Protein AF-A0AAW7L8V5-F1 (afdb_monomer)

Structure (mmCIF, N/CA/C/O backbone):
data_AF-A0AAW7L8V5-F1
#
_entry.id   AF-A0AAW7L8V5-F1
#
loop_
_atom_site.group_PDB
_atom_site.id
_atom_site.type_symbol
_atom_site.label_atom_id
_atom_site.label_alt_id
_atom_site.label_comp_id
_atom_site.label_asym_id
_atom_site.label_entity_id
_atom_site.label_seq_id
_atom_site.pdbx_PDB_ins_code
_atom_site.Cartn_x
_atom_site.Cartn_y
_atom_site.Cartn_z
_atom_site.occupancy
_atom_site.B_iso_or_equiv
_atom_site.auth_seq_id
_atom_site.auth_comp_id
_atom_site.auth_asym_id
_atom_site.auth_atom_id
_atom_site.pdbx_PDB_model_num
ATOM 1 N N . MET A 1 1 ? -9.481 0.005 16.754 1.00 86.94 1 MET A N 1
ATOM 2 C CA . MET A 1 1 ? -9.430 0.926 15.602 1.00 86.94 1 MET A CA 1
ATOM 3 C C . MET A 1 1 ? -8.328 0.419 14.704 1.00 86.94 1 MET A C 1
ATOM 5 O O . MET A 1 1 ? -7.259 0.147 15.230 1.00 86.94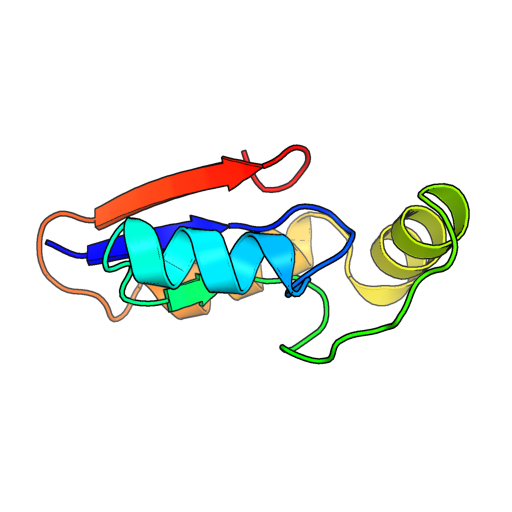 1 MET A O 1
ATOM 9 N N . ASN A 1 2 ? -8.611 0.210 13.422 1.00 95.25 2 ASN A N 1
ATOM 10 C CA . ASN A 1 2 ? -7.639 -0.316 12.465 1.00 95.25 2 ASN A CA 1
ATOM 11 C C . ASN A 1 2 ? -7.297 0.791 11.472 1.00 95.25 2 ASN A C 1
ATOM 13 O O . ASN A 1 2 ? -8.122 1.128 10.633 1.00 95.25 2 ASN A O 1
ATOM 17 N N . LEU A 1 3 ? -6.118 1.378 11.602 1.00 97.81 3 LEU A N 1
ATOM 18 C CA . LEU A 1 3 ? -5.521 2.264 10.622 1.00 97.81 3 LEU A CA 1
ATOM 19 C C . LEU A 1 3 ? -4.763 1.429 9.584 1.00 97.81 3 LEU A C 1
ATOM 21 O O . LEU A 1 3 ? -3.836 0.685 9.911 1.00 97.81 3 LEU A O 1
ATOM 25 N N . VAL A 1 4 ? -5.173 1.559 8.329 1.00 98.00 4 VAL A N 1
ATOM 26 C CA . VAL A 1 4 ? -4.581 0.866 7.187 1.00 98.00 4 VAL A CA 1
ATOM 27 C C . VAL A 1 4 ? -4.126 1.910 6.180 1.00 98.00 4 VAL A C 1
ATOM 29 O O . VAL A 1 4 ? -4.917 2.753 5.754 1.00 98.00 4 VAL A O 1
ATOM 32 N N . LEU A 1 5 ? -2.855 1.853 5.793 1.00 98.12 5 LEU A N 1
ATOM 33 C CA . LEU A 1 5 ? -2.349 2.662 4.688 1.00 98.12 5 LEU A CA 1
ATOM 34 C C . LEU A 1 5 ? -2.524 1.881 3.385 1.00 98.12 5 LEU A C 1
ATOM 36 O O . LEU A 1 5 ? -2.203 0.695 3.332 1.00 98.12 5 LEU A O 1
ATOM 40 N N . VAL A 1 6 ? -3.023 2.532 2.341 1.00 98.12 6 VAL A N 1
ATOM 41 C CA . VAL A 1 6 ? -3.207 1.946 1.009 1.00 98.12 6 VAL A CA 1
ATOM 42 C C . VAL A 1 6 ? -2.261 2.679 0.068 1.00 98.12 6 VAL A C 1
ATOM 44 O O . VAL A 1 6 ? -2.443 3.867 -0.199 1.00 98.12 6 VAL A O 1
ATOM 47 N N . SER A 1 7 ? -1.189 2.003 -0.344 1.00 97.50 7 SER A N 1
ATOM 48 C CA . SER A 1 7 ? -0.085 2.634 -1.069 1.00 97.50 7 SER A CA 1
ATOM 49 C C . SER A 1 7 ? -0.495 3.095 -2.466 1.00 97.50 7 SER A C 1
ATOM 51 O O . SER A 1 7 ? -1.494 2.647 -3.033 1.00 97.50 7 SER A O 1
ATOM 53 N N . ASP A 1 8 ? 0.349 3.928 -3.060 1.00 96.31 8 ASP A N 1
ATOM 54 C CA . ASP A 1 8 ? 0.329 4.165 -4.496 1.00 96.31 8 ASP A CA 1
ATOM 55 C C . ASP A 1 8 ? 0.988 2.996 -5.266 1.00 96.31 8 ASP A C 1
ATOM 57 O O . ASP A 1 8 ? 1.255 1.915 -4.721 1.00 96.31 8 ASP A O 1
ATOM 61 N N . ILE A 1 9 ? 1.258 3.232 -6.553 1.00 96.50 9 ILE A N 1
ATOM 62 C CA . ILE A 1 9 ? 1.893 2.290 -7.482 1.00 96.50 9 ILE A CA 1
ATOM 63 C C . ILE A 1 9 ? 3.333 1.902 -7.107 1.00 96.50 9 ILE A C 1
ATOM 65 O O . ILE A 1 9 ? 3.813 0.880 -7.592 1.00 96.50 9 ILE A O 1
ATOM 69 N N . PHE A 1 10 ? 4.025 2.656 -6.244 1.00 95.38 10 PHE A N 1
ATOM 70 C CA . PHE A 1 10 ? 5.373 2.299 -5.787 1.00 95.38 10 PHE A CA 1
ATOM 71 C C . PHE A 1 10 ? 5.365 1.213 -4.706 1.00 95.38 10 PHE A C 1
ATOM 73 O O . PHE A 1 10 ? 6.406 0.629 -4.404 1.00 95.38 10 PHE A O 1
ATOM 80 N N . GLY A 1 11 ? 4.204 0.921 -4.119 1.00 93.94 11 GLY A N 1
ATOM 81 C CA . GLY A 1 11 ? 4.066 -0.124 -3.117 1.00 93.94 11 GLY A CA 1
ATOM 82 C C . GLY A 1 11 ? 4.674 0.240 -1.759 1.00 93.94 11 GLY A C 1
ATOM 83 O O . GLY A 1 11 ? 4.596 1.376 -1.287 1.00 93.94 11 GLY A O 1
ATOM 84 N N . LYS A 1 12 ? 5.272 -0.750 -1.082 1.00 91.94 12 LYS A N 1
ATOM 85 C CA . LYS A 1 12 ? 5.841 -0.597 0.271 1.00 91.94 12 LYS A CA 1
ATOM 86 C C . LYS A 1 12 ? 7.240 0.027 0.267 1.00 91.94 12 LYS A C 1
ATOM 88 O O . LYS A 1 12 ? 8.220 -0.626 0.637 1.00 91.94 12 LYS A O 1
ATOM 93 N N . THR A 1 13 ? 7.316 1.309 -0.073 1.00 92.62 13 THR A N 1
ATOM 94 C CA . THR A 1 13 ? 8.555 2.095 0.018 1.00 92.62 13 THR A CA 1
ATOM 95 C C . THR A 1 13 ? 9.019 2.284 1.469 1.00 92.62 13 THR A C 1
ATOM 97 O O . THR A 1 13 ? 8.233 2.183 2.417 1.00 92.62 13 THR A O 1
ATOM 100 N N . ALA A 1 14 ? 10.304 2.596 1.667 1.00 93.19 14 ALA A N 1
ATOM 101 C CA . ALA A 1 14 ? 10.851 2.903 2.993 1.00 93.19 14 ALA A CA 1
ATOM 102 C C . ALA A 1 14 ? 10.143 4.092 3.671 1.00 93.19 14 ALA A C 1
ATOM 104 O O . ALA A 1 14 ? 9.873 4.039 4.869 1.00 93.19 14 ALA A O 1
ATOM 105 N N . ALA A 1 15 ? 9.782 5.127 2.905 1.00 93.56 15 ALA A N 1
ATOM 106 C CA . ALA A 1 15 ? 9.064 6.288 3.427 1.00 93.56 15 ALA A CA 1
ATOM 107 C C . ALA A 1 15 ? 7.662 5.919 3.939 1.00 93.56 15 ALA A C 1
ATOM 109 O O . ALA A 1 15 ? 7.266 6.356 5.017 1.00 93.56 15 ALA A O 1
ATOM 110 N N . LEU A 1 16 ? 6.930 5.064 3.213 1.00 94.88 16 LEU A N 1
ATOM 111 C CA . LEU A 1 16 ? 5.602 4.619 3.640 1.00 94.88 16 LEU A CA 1
ATOM 112 C C . LEU A 1 16 ? 5.666 3.725 4.888 1.00 94.88 16 LEU A C 1
ATOM 114 O O . LEU A 1 16 ? 4.786 3.802 5.742 1.00 94.88 16 LEU A O 1
ATOM 118 N N . LYS A 1 17 ? 6.717 2.905 5.020 1.00 95.38 17 LYS A N 1
ATOM 119 C CA . LYS A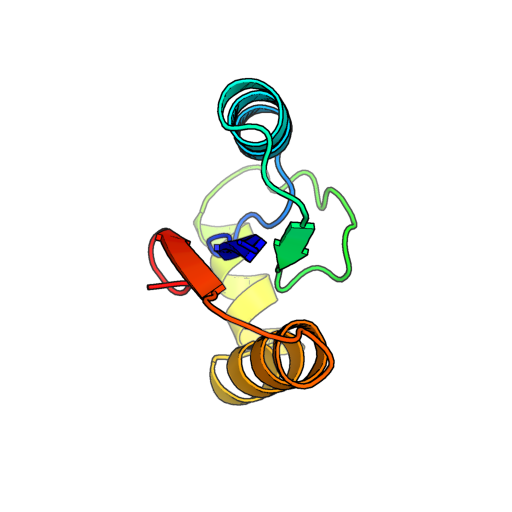 1 17 ? 6.969 2.108 6.233 1.00 95.38 17 LYS A CA 1
ATOM 120 C C . LYS A 1 17 ? 7.245 3.000 7.444 1.00 95.38 17 LYS A C 1
ATOM 122 O O . LYS A 1 17 ? 6.602 2.812 8.469 1.00 95.38 17 LYS A O 1
ATOM 127 N N . ALA A 1 18 ? 8.121 3.996 7.301 1.00 97.31 18 ALA A N 1
ATOM 128 C CA . ALA A 1 18 ? 8.396 4.962 8.365 1.00 97.31 18 ALA A CA 1
ATOM 129 C C . ALA A 1 18 ? 7.119 5.706 8.793 1.00 97.31 18 ALA A C 1
ATOM 131 O O . ALA A 1 18 ? 6.828 5.811 9.980 1.00 97.31 18 ALA A O 1
ATOM 132 N N . LEU A 1 19 ? 6.291 6.126 7.832 1.00 97.19 19 LEU A N 1
ATOM 133 C CA . LEU A 1 19 ? 5.015 6.769 8.134 1.00 97.19 19 LEU A CA 1
ATOM 134 C C . LEU A 1 19 ? 4.027 5.828 8.844 1.00 97.19 19 LEU A C 1
ATOM 136 O O . LEU A 1 19 ? 3.317 6.249 9.755 1.00 97.19 19 LEU A O 1
ATOM 140 N N . ALA A 1 20 ? 3.971 4.552 8.457 1.00 97.06 20 ALA A N 1
ATOM 141 C CA . ALA A 1 20 ? 3.151 3.563 9.153 1.00 97.06 20 ALA A CA 1
ATOM 142 C C . ALA A 1 20 ? 3.585 3.382 10.613 1.00 97.06 2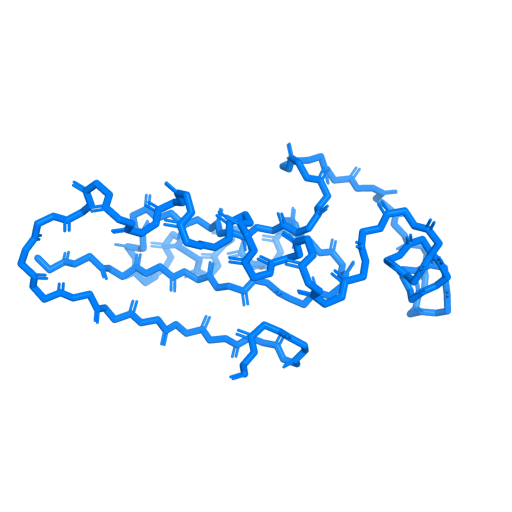0 ALA A C 1
ATOM 144 O O . ALA A 1 20 ? 2.724 3.260 11.484 1.00 97.06 20 ALA A O 1
ATOM 145 N N . GLU A 1 21 ? 4.890 3.405 10.887 1.00 97.75 21 GLU A N 1
ATOM 146 C CA . GLU A 1 21 ? 5.432 3.362 12.248 1.00 97.75 21 GLU A CA 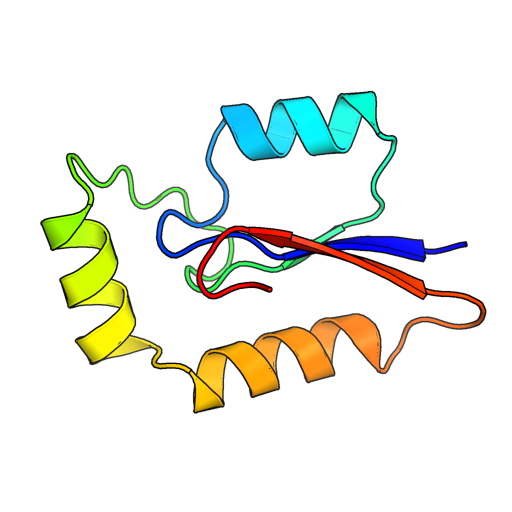1
ATOM 147 C C . GLU A 1 21 ? 5.056 4.622 13.042 1.00 97.75 21 GLU A C 1
ATOM 149 O O . GLU A 1 21 ? 4.537 4.509 14.153 1.00 97.75 21 GLU A O 1
ATOM 154 N N . GLU A 1 22 ? 5.225 5.814 12.459 1.00 98.06 22 GLU A N 1
ATOM 155 C CA . GLU A 1 22 ? 4.867 7.094 13.091 1.00 98.06 22 GLU A CA 1
ATOM 156 C C . GLU A 1 22 ? 3.372 7.197 13.426 1.00 98.06 22 GLU A C 1
ATOM 158 O O . GLU A 1 22 ? 2.995 7.729 14.472 1.00 98.06 22 GLU A O 1
ATOM 163 N N . LEU A 1 23 ? 2.510 6.664 12.558 1.00 97.31 23 LEU A N 1
ATOM 164 C CA . LEU A 1 23 ? 1.059 6.666 12.748 1.00 97.31 23 LEU A CA 1
ATOM 165 C C . LEU A 1 23 ? 0.547 5.471 13.564 1.00 97.31 23 LEU A C 1
ATOM 167 O O . LEU A 1 23 ? -0.653 5.395 13.842 1.00 97.31 23 LEU A O 1
ATOM 171 N N . ASN A 1 24 ? 1.425 4.534 13.937 1.00 96.75 24 ASN A N 1
ATOM 172 C CA . ASN A 1 24 ? 1.063 3.257 14.552 1.00 96.75 24 ASN A CA 1
ATOM 173 C C . ASN A 1 24 ? -0.022 2.508 13.742 1.00 96.75 24 ASN A C 1
ATOM 175 O O . ASN A 1 24 ? -1.008 1.993 14.286 1.00 96.75 24 ASN A O 1
ATOM 179 N N . ALA A 1 25 ? 0.136 2.511 12.414 1.00 97.12 25 ALA A N 1
ATOM 180 C CA . ALA A 1 25 ? -0.753 1.839 11.479 1.00 97.12 25 ALA A CA 1
ATOM 181 C C . ALA A 1 25 ? -0.589 0.317 11.580 1.00 97.12 25 ALA A C 1
ATOM 183 O O . ALA A 1 25 ? 0.518 -0.211 11.654 1.00 97.12 25 ALA A O 1
ATOM 184 N N . GLN A 1 26 ? -1.702 -0.413 11.552 1.00 96.12 26 GLN A N 1
ATOM 185 C CA . GLN A 1 26 ? -1.708 -1.865 11.740 1.00 96.12 26 GLN A CA 1
ATOM 186 C C . GLN A 1 26 ? -1.275 -2.613 10.480 1.00 96.12 26 GLN A C 1
ATOM 188 O O . GLN A 1 26 ? -0.818 -3.752 10.566 1.00 96.12 26 GLN A O 1
ATOM 193 N N . SER A 1 27 ? -1.458 -2.015 9.302 1.00 95.62 27 SER A N 1
ATOM 194 C CA . SER A 1 27 ? -1.056 -2.640 8.044 1.00 95.62 27 SER A CA 1
ATOM 195 C C . SER A 1 27 ? -0.877 -1.629 6.917 1.00 95.62 27 SER A C 1
ATOM 197 O O . SER A 1 27 ? -1.466 -0.547 6.921 1.00 95.62 27 SER A O 1
ATOM 199 N N . ILE A 1 28 ? -0.071 -2.031 5.935 1.00 97.31 28 ILE A N 1
ATOM 200 C CA . ILE A 1 28 ? 0.018 -1.390 4.626 1.00 97.31 28 ILE A CA 1
ATOM 201 C C . ILE A 1 28 ? -0.487 -2.394 3.588 1.00 97.31 28 ILE A C 1
ATOM 203 O O . ILE A 1 28 ? 0.027 -3.517 3.504 1.00 97.31 28 ILE A O 1
ATOM 207 N N . VAL A 1 29 ? -1.469 -1.972 2.802 1.00 97.50 29 VAL A N 1
ATOM 208 C CA . VAL A 1 29 ?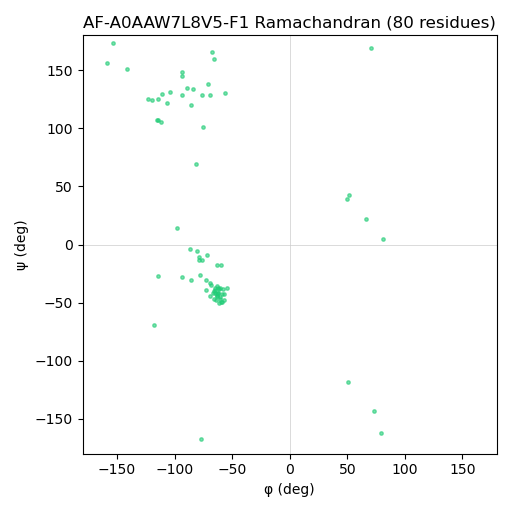 -1.945 -2.652 1.599 1.00 97.50 29 VAL A CA 1
ATOM 209 C C . VAL A 1 29 ? -1.195 -2.066 0.411 1.00 97.50 29 VAL A C 1
ATOM 211 O O . VAL A 1 29 ? -1.128 -0.848 0.275 1.00 97.50 29 VAL A O 1
ATOM 214 N N . ASP A 1 30 ? -0.611 -2.928 -0.416 1.00 96.56 30 ASP A N 1
ATOM 215 C CA . ASP A 1 30 ? 0.191 -2.522 -1.565 1.00 96.56 30 ASP A CA 1
ATOM 216 C C . ASP A 1 30 ? -0.049 -3.441 -2.773 1.00 96.56 30 ASP A C 1
ATOM 218 O O . ASP A 1 30 ? -0.360 -4.622 -2.582 1.00 96.56 30 ASP A O 1
ATOM 222 N N . PRO A 1 31 ? 0.105 -2.934 -4.009 1.00 94.38 31 PRO A N 1
ATOM 223 C CA . PRO A 1 31 ? -0.136 -3.716 -5.217 1.00 94.38 31 PRO A CA 1
ATOM 224 C C . PRO A 1 31 ? 1.025 -4.661 -5.564 1.00 94.38 31 PRO A C 1
ATOM 226 O O . PRO A 1 31 ? 0.877 -5.513 -6.430 1.00 94.38 31 PRO A O 1
ATOM 229 N N . CYS A 1 32 ? 2.183 -4.539 -4.906 1.00 91.62 32 CYS A N 1
ATOM 230 C CA . CYS A 1 32 ? 3.414 -5.262 -5.244 1.00 91.62 32 CYS A CA 1
ATOM 231 C C . CYS A 1 32 ? 3.649 -6.512 -4.375 1.00 91.62 32 CYS A C 1
ATOM 233 O O . CYS A 1 32 ? 4.753 -7.057 -4.337 1.00 91.62 32 CYS A O 1
ATOM 235 N N . GLY A 1 33 ? 2.633 -6.973 -3.638 1.00 86.62 33 GLY A N 1
ATOM 236 C CA . GLY A 1 33 ? 2.736 -8.165 -2.791 1.00 86.62 33 GLY A CA 1
ATOM 237 C C . GLY A 1 33 ? 3.693 -8.007 -1.603 1.00 86.62 33 GLY A C 1
ATOM 238 O O . GLY A 1 33 ? 4.187 -8.997 -1.069 1.00 86.62 33 GLY A O 1
ATOM 239 N N . GLY A 1 34 ? 3.970 -6.773 -1.182 1.00 85.69 34 GLY A N 1
ATOM 240 C CA . GLY A 1 34 ? 4.875 -6.445 -0.086 1.00 85.69 34 GLY A CA 1
ATOM 241 C C . GLY A 1 34 ? 6.358 -6.443 -0.450 1.00 85.69 34 GLY A C 1
ATOM 242 O O . GLY A 1 34 ? 7.187 -6.252 0.443 1.00 85.69 34 GLY A O 1
ATOM 243 N N . VAL A 1 35 ? 6.694 -6.634 -1.727 1.00 84.75 35 VAL A N 1
ATOM 244 C CA . VAL A 1 35 ? 8.065 -6.556 -2.233 1.00 84.75 35 VAL A CA 1
ATOM 245 C C . VAL A 1 35 ? 8.410 -5.100 -2.527 1.00 84.75 35 VAL A C 1
ATOM 247 O O . VAL A 1 35 ? 7.631 -4.377 -3.146 1.00 84.75 35 VAL A O 1
ATOM 250 N N . ASP A 1 36 ? 9.589 -4.668 -2.081 1.00 84.94 36 ASP A N 1
ATOM 251 C CA . ASP A 1 36 ? 10.166 -3.414 -2.557 1.00 84.94 36 ASP A CA 1
ATOM 252 C C . ASP A 1 36 ? 10.706 -3.652 -3.969 1.00 84.94 36 ASP A C 1
ATOM 254 O O . ASP A 1 36 ? 11.750 -4.280 -4.155 1.00 84.94 36 ASP A O 1
ATOM 258 N N . MET A 1 37 ? 9.938 -3.210 -4.963 1.00 89.12 37 MET A N 1
ATOM 259 C CA . MET A 1 37 ? 10.266 -3.388 -6.376 1.00 89.12 37 MET A CA 1
ATOM 260 C C . MET A 1 37 ? 11.439 -2.506 -6.823 1.00 89.12 37 MET A C 1
ATOM 262 O O . MET A 1 37 ? 11.921 -2.677 -7.941 1.00 89.12 37 MET A O 1
ATOM 266 N N . ALA A 1 38 ? 11.892 -1.570 -5.977 1.00 88.25 38 ALA A N 1
ATOM 267 C CA . ALA A 1 38 ? 12.975 -0.636 -6.269 1.00 88.25 38 ALA A CA 1
ATOM 268 C C . ALA A 1 38 ? 12.809 0.088 -7.623 1.00 88.25 38 ALA A C 1
ATOM 270 O O . ALA A 1 38 ? 13.782 0.288 -8.353 1.00 88.25 38 ALA A O 1
ATOM 271 N N . PHE A 1 39 ? 11.571 0.473 -7.969 1.00 93.12 39 PHE A N 1
ATOM 272 C CA . PHE A 1 39 ? 11.292 1.224 -9.193 1.00 93.12 39 PHE A CA 1
ATOM 273 C C . PHE A 1 39 ? 12.119 2.507 -9.227 1.00 93.12 39 PHE A C 1
ATOM 275 O O . PHE A 1 39 ? 12.123 3.288 -8.276 1.00 93.12 39 PHE A O 1
ATOM 282 N N . TYR A 1 40 ? 12.798 2.742 -10.347 1.00 92.06 40 TYR A N 1
ATOM 283 C CA . TYR A 1 40 ? 13.640 3.924 -10.497 1.00 92.06 40 TYR A CA 1
ATOM 284 C C . TYR A 1 40 ? 12.810 5.204 -10.660 1.00 92.06 40 TYR A C 1
ATOM 286 O O . TYR A 1 40 ? 13.242 6.290 -10.276 1.00 92.06 40 TYR A O 1
ATOM 294 N N . ASN A 1 41 ? 11.623 5.086 -11.260 1.00 94.12 41 ASN A N 1
ATOM 295 C CA . ASN A 1 41 ? 10.740 6.208 -11.545 1.00 94.12 41 ASN A CA 1
ATOM 296 C C . ASN A 1 41 ? 9.266 5.778 -11.617 1.00 94.12 41 ASN A C 1
ATOM 298 O O . ASN A 1 41 ? 8.932 4.592 -11.592 1.00 94.12 41 ASN A O 1
ATOM 302 N N . GLU A 1 42 ? 8.391 6.776 -11.733 1.00 94.50 42 GL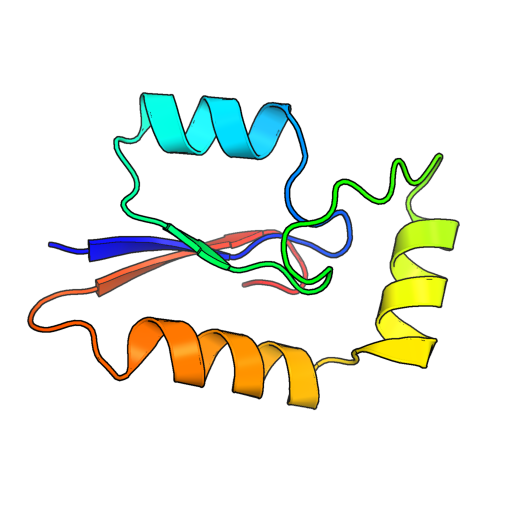U A N 1
ATOM 303 C CA . GLU A 1 42 ? 6.940 6.597 -11.824 1.00 94.50 42 GLU A CA 1
ATOM 304 C C . GLU A 1 42 ? 6.516 5.799 -13.058 1.00 94.50 42 GLU A C 1
ATOM 306 O O . GLU A 1 42 ? 5.619 4.968 -12.964 1.00 94.50 42 GLU A O 1
ATOM 311 N N . GLN A 1 43 ? 7.187 5.990 -14.198 1.00 97.25 43 GLN A N 1
ATOM 312 C CA . GLN A 1 43 ? 6.849 5.281 -15.431 1.00 97.25 43 GLN A CA 1
ATOM 313 C C . GLN A 1 43 ? 6.992 3.762 -15.264 1.00 97.25 43 GLN A C 1
ATOM 315 O O . GLN A 1 43 ? 6.081 3.027 -15.632 1.00 97.25 43 GLN A O 1
ATOM 320 N N . GLN A 1 44 ? 8.087 3.291 -14.660 1.00 96.38 44 GLN A N 1
ATOM 321 C CA . GLN A 1 44 ? 8.285 1.863 -14.392 1.00 96.38 44 GLN A CA 1
ATOM 322 C C . GLN A 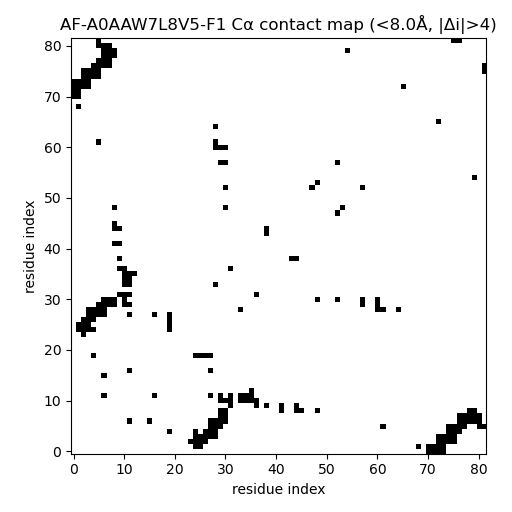1 44 ? 7.231 1.307 -13.430 1.00 96.38 44 GLN A C 1
ATOM 324 O O . GLN A 1 44 ? 6.676 0.237 -13.679 1.00 96.38 44 GLN A O 1
ATOM 329 N N . ALA A 1 45 ? 6.936 2.039 -12.351 1.00 96.25 45 ALA A N 1
ATOM 330 C CA . ALA A 1 45 ? 5.913 1.641 -11.387 1.00 96.25 45 ALA A CA 1
ATOM 331 C C . ALA A 1 45 ? 4.525 1.562 -12.045 1.00 96.25 45 ALA A C 1
ATOM 333 O O . ALA A 1 45 ? 3.773 0.613 -11.823 1.00 96.25 45 ALA A O 1
ATOM 334 N N . TYR A 1 46 ? 4.204 2.530 -12.906 1.00 96.56 46 TYR A N 1
ATOM 335 C CA . TYR A 1 46 ? 2.931 2.607 -13.613 1.00 96.56 46 TYR A CA 1
ATOM 336 C C . TYR A 1 46 ? 2.783 1.499 -14.656 1.00 96.56 46 TYR A C 1
ATOM 338 O O . TYR A 1 46 ? 1.726 0.870 -14.735 1.00 96.56 46 TYR A O 1
ATOM 346 N N . GLU A 1 47 ? 3.830 1.238 -15.443 1.00 96.88 47 GLU A N 1
ATOM 347 C CA . GLU A 1 47 ? 3.855 0.151 -16.423 1.00 96.88 47 GLU A CA 1
ATOM 348 C C . GLU A 1 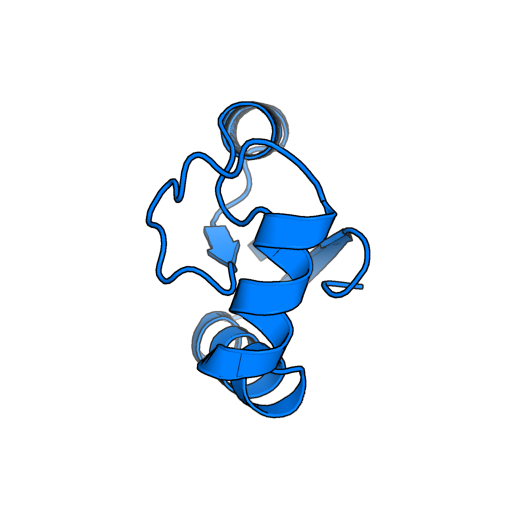47 ? 3.665 -1.200 -15.730 1.00 96.88 47 GLU A C 1
ATOM 350 O O . GLU A 1 47 ? 2.799 -1.973 -16.141 1.00 96.88 47 GLU A O 1
ATOM 355 N N . TYR A 1 48 ? 4.387 -1.450 -14.632 1.00 96.38 48 TYR A N 1
ATOM 356 C CA . TYR A 1 48 ? 4.226 -2.676 -13.854 1.00 96.38 48 TYR A CA 1
ATOM 357 C C . TYR A 1 48 ? 2.808 -2.807 -13.289 1.00 96.38 48 TYR A C 1
ATOM 359 O O . TYR A 1 48 ? 2.156 -3.836 -13.476 1.00 96.38 48 TYR A O 1
ATOM 367 N N . PHE A 1 49 ? 2.304 -1.755 -12.635 1.00 97.06 49 PHE A N 1
ATOM 368 C CA . PHE A 1 49 ? 0.957 -1.750 -12.072 1.00 97.06 49 PHE A CA 1
ATOM 369 C C . PHE A 1 49 ? -0.088 -2.036 -13.152 1.00 97.06 49 PHE A C 1
ATOM 371 O O . PHE A 1 49 ? -0.930 -2.908 -12.966 1.00 97.06 49 PHE A O 1
ATOM 378 N N . SER A 1 50 ? -0.007 -1.361 -14.298 1.00 96.12 50 SER A N 1
ATOM 379 C CA . SER A 1 50 ? -0.989 -1.487 -15.379 1.00 96.12 50 SER A CA 1
ATOM 380 C C . SER A 1 50 ? -0.945 -2.848 -16.076 1.00 96.12 50 SER A C 1
ATOM 382 O O . SER A 1 50 ? -1.982 -3.331 -16.521 1.00 96.12 50 SER A O 1
ATOM 384 N N . GLN A 1 51 ? 0.234 -3.468 -16.185 1.00 96.69 51 GLN A N 1
ATOM 385 C CA . GLN A 1 51 ? 0.405 -4.751 -16.877 1.00 96.69 51 GLN A CA 1
ATOM 386 C C . GLN A 1 51 ? 0.130 -5.966 -15.989 1.00 96.69 51 GLN A C 1
ATOM 388 O O . GLN A 1 51 ? -0.293 -7.002 -16.502 1.00 96.69 51 GLN A O 1
ATOM 393 N N . HIS A 1 52 ? 0.391 -5.867 -14.683 1.00 94.62 52 HIS A N 1
ATOM 394 C CA . HIS A 1 52 ? 0.372 -7.027 -13.790 1.00 94.62 52 HIS A CA 1
ATOM 395 C C . HIS A 1 52 ? -0.726 -6.994 -12.734 1.00 94.62 52 HIS A C 1
ATOM 397 O O . HIS A 1 52 ? -1.135 -8.061 -12.282 1.00 94.62 52 HIS A O 1
ATOM 403 N N . ILE A 1 53 ? -1.184 -5.806 -12.331 1.00 96.25 53 ILE A N 1
ATOM 404 C CA . ILE A 1 53 ? -2.114 -5.644 -11.210 1.00 96.25 53 ILE A CA 1
ATOM 405 C C . ILE A 1 53 ? -3.425 -5.031 -11.708 1.00 96.25 53 ILE A C 1
ATOM 407 O O . ILE A 1 53 ? -4.446 -5.705 -11.791 1.00 96.25 53 ILE A O 1
ATOM 411 N N . GLY A 1 54 ? -3.404 -3.761 -12.104 1.00 96.81 54 GLY A N 1
ATOM 412 C CA . GLY A 1 54 ? -4.598 -3.008 -12.460 1.00 96.81 54 GLY A CA 1
ATOM 413 C C . GLY A 1 54 ? -5.476 -2.676 -11.249 1.00 96.81 54 GLY A C 1
ATOM 414 O O . GLY A 1 54 ? -5.281 -3.160 -10.133 1.00 96.81 54 GLY A O 1
ATOM 415 N N . LEU A 1 55 ? -6.463 -1.806 -11.470 1.00 96.75 55 LEU A N 1
ATOM 416 C CA . LEU A 1 55 ? -7.314 -1.301 -10.391 1.00 96.75 55 LEU A CA 1
ATOM 417 C C . LEU A 1 55 ? -8.197 -2.396 -9.778 1.00 96.75 55 LEU A C 1
ATOM 419 O O . LEU A 1 55 ? -8.323 -2.458 -8.559 1.00 96.75 55 LEU A O 1
ATOM 423 N N . ASP A 1 56 ? -8.771 -3.273 -10.603 1.00 97.38 56 ASP A N 1
ATOM 424 C CA . ASP A 1 56 ? -9.690 -4.318 -10.137 1.00 97.38 56 ASP A CA 1
ATOM 425 C C . ASP A 1 56 ? -9.001 -5.313 -9.192 1.00 97.38 56 ASP A C 1
ATOM 427 O O . ASP A 1 56 ? -9.531 -5.626 -8.121 1.00 97.38 56 ASP A O 1
ATOM 431 N N . GLU A 1 57 ? -7.789 -5.758 -9.538 1.00 97.50 57 GLU A N 1
ATOM 432 C CA . GLU A 1 57 ? -6.993 -6.621 -8.659 1.00 97.50 57 GLU A CA 1
ATOM 433 C C . GLU A 1 57 ? -6.579 -5.865 -7.397 1.00 97.50 57 GLU A C 1
ATOM 435 O O . GLU A 1 57 ? -6.651 -6.412 -6.297 1.00 97.50 57 GLU A O 1
ATOM 440 N N . TYR A 1 58 ? -6.211 -4.583 -7.509 1.00 97.81 58 TYR A N 1
ATOM 441 C CA . TYR A 1 58 ? -5.820 -3.814 -6.331 1.00 97.81 58 TYR A CA 1
ATOM 442 C C . TYR A 1 58 ? -6.984 -3.623 -5.343 1.00 97.81 58 TYR A C 1
ATOM 444 O O . TYR A 1 58 ? -6.810 -3.773 -4.130 1.00 97.81 58 TYR A O 1
ATOM 452 N N . VAL A 1 59 ? -8.204 -3.420 -5.851 1.00 97.69 59 VAL A N 1
ATOM 453 C CA . VAL A 1 59 ? -9.433 -3.429 -5.046 1.00 97.69 59 VAL A CA 1
ATOM 454 C C . VAL A 1 59 ? -9.659 -4.801 -4.405 1.00 97.69 59 VAL A C 1
ATOM 456 O O . VAL A 1 59 ? -10.017 -4.869 -3.226 1.00 97.69 59 VAL A O 1
ATOM 459 N N . ALA A 1 60 ? -9.433 -5.901 -5.127 1.00 98.00 60 ALA A N 1
ATOM 460 C CA . ALA A 1 60 ? -9.558 -7.249 -4.573 1.00 98.00 60 ALA A CA 1
ATOM 461 C C . ALA A 1 60 ? -8.550 -7.502 -3.434 1.00 98.00 60 ALA A C 1
ATOM 463 O O . ALA A 1 60 ? -8.929 -8.034 -2.382 1.00 98.00 60 ALA A O 1
ATOM 464 N N . ILE A 1 61 ? -7.299 -7.058 -3.600 1.00 97.50 61 ILE A N 1
ATOM 465 C CA . ILE A 1 61 ? -6.246 -7.099 -2.576 1.00 97.50 61 ILE A CA 1
ATOM 466 C C . ILE A 1 61 ? -6.684 -6.309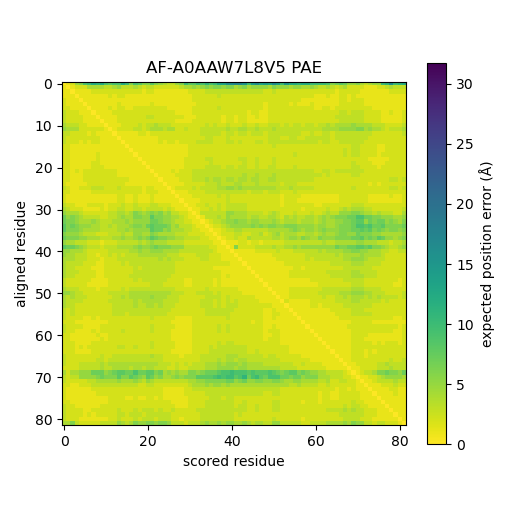 -1.334 1.00 97.50 61 ILE A C 1
ATOM 468 O O . ILE A 1 61 ? -6.650 -6.847 -0.222 1.00 97.50 61 ILE A O 1
ATOM 472 N N . LEU A 1 62 ? -7.164 -5.073 -1.510 1.00 97.56 62 LEU A N 1
ATOM 473 C CA . LEU A 1 62 ? -7.655 -4.240 -0.411 1.00 97.56 62 LEU A CA 1
ATOM 474 C C . LEU A 1 62 ? -8.821 -4.906 0.322 1.00 97.56 62 LEU A C 1
ATOM 476 O O . LEU A 1 62 ? -8.791 -5.040 1.545 1.00 97.56 62 LEU A O 1
ATOM 480 N N . GLN A 1 63 ? -9.825 -5.385 -0.413 1.00 97.19 63 GLN A N 1
ATOM 481 C CA . GLN A 1 63 ? -10.972 -6.078 0.167 1.00 97.19 63 GLN A CA 1
ATOM 482 C C . GLN A 1 63 ? -10.548 -7.296 0.989 1.00 97.19 63 GLN A C 1
ATOM 484 O O . GLN A 1 63 ? -11.089 -7.523 2.072 1.00 97.19 63 GLN A O 1
ATOM 489 N N . LYS A 1 64 ? -9.590 -8.084 0.495 1.00 97.12 64 LYS A N 1
ATOM 490 C CA . LYS A 1 64 ? -9.063 -9.250 1.210 1.00 97.12 64 LYS A CA 1
ATOM 491 C C . LYS A 1 64 ? -8.366 -8.851 2.513 1.00 97.12 64 LYS A C 1
ATOM 493 O O . LYS A 1 64 ? -8.491 -9.579 3.495 1.00 97.12 64 LYS A O 1
ATOM 498 N N . ALA A 1 65 ? -7.678 -7.711 2.531 1.00 96.12 65 ALA A N 1
ATOM 499 C CA . ALA A 1 65 ? -6.997 -7.201 3.717 1.00 96.12 65 ALA A CA 1
ATOM 500 C C . ALA A 1 65 ? -7.967 -6.651 4.775 1.00 96.12 65 ALA A C 1
ATOM 502 O O . ALA A 1 65 ? -7.760 -6.885 5.964 1.00 96.12 65 ALA A O 1
ATOM 503 N N . ILE A 1 66 ? -9.034 -5.953 4.364 1.00 96.19 66 ILE A N 1
ATOM 504 C CA . ILE A 1 66 ? -9.912 -5.240 5.307 1.00 96.19 66 ILE A CA 1
ATOM 505 C C . ILE A 1 66 ? -11.132 -6.044 5.767 1.00 96.19 66 ILE A C 1
ATOM 507 O O . ILE A 1 66 ? -11.603 -5.823 6.878 1.00 96.19 66 ILE A O 1
ATOM 511 N N . LYS A 1 67 ? -11.643 -6.993 4.965 1.00 95.94 67 LYS A N 1
ATOM 512 C CA . LYS A 1 67 ? -12.823 -7.814 5.323 1.00 95.94 67 LYS A CA 1
ATOM 513 C C . LYS A 1 67 ? -12.693 -8.551 6.669 1.00 95.94 67 LYS A C 1
ATOM 515 O O . LYS A 1 67 ? -13.702 -8.646 7.363 1.00 95.94 67 LYS A O 1
ATOM 520 N N . PRO A 1 68 ? -11.516 -9.081 7.060 1.00 95.75 68 PRO A N 1
ATOM 521 C CA . PRO A 1 68 ? -11.353 -9.743 8.355 1.00 95.75 68 PRO A CA 1
ATOM 522 C C . PRO A 1 68 ? -11.259 -8.781 9.549 1.00 95.75 68 PRO A C 1
ATOM 524 O O . PRO A 1 68 ? -11.325 -9.231 10.692 1.00 95.75 68 PRO A O 1
ATOM 527 N N . LEU A 1 69 ? -11.054 -7.480 9.316 1.00 95.50 69 LEU A N 1
ATOM 528 C CA . LEU A 1 69 ? -10.856 -6.508 10.387 1.00 95.50 69 LEU A CA 1
ATOM 529 C C . LEU A 1 69 ? -12.197 -6.177 11.052 1.00 95.50 69 LEU A C 1
ATOM 531 O O . LEU A 1 69 ? -13.168 -5.813 10.393 1.00 95.50 69 LEU A O 1
ATOM 535 N N . ALA A 1 70 ? -12.243 -6.277 12.380 1.00 90.50 70 ALA A N 1
ATOM 536 C CA . ALA A 1 70 ? -13.420 -5.928 13.167 1.00 90.50 70 ALA A CA 1
ATOM 537 C C . ALA A 1 70 ? -13.361 -4.476 13.674 1.00 90.50 70 ALA A C 1
ATOM 539 O O . ALA A 1 70 ? -12.292 -3.957 14.010 1.00 90.50 70 ALA A O 1
ATOM 540 N N . GLY A 1 71 ? -14.529 -3.844 13.811 1.00 92.00 71 GLY A N 1
ATOM 541 C CA . GLY A 1 71 ? -14.673 -2.482 14.335 1.00 92.00 71 GLY A CA 1
ATOM 542 C C . GLY A 1 71 ? -14.348 -1.390 13.311 1.00 92.00 71 GLY A C 1
ATOM 543 O O . GLY A 1 71 ? -14.336 -1.632 12.109 1.00 92.00 71 GLY A O 1
ATOM 544 N N . ASN A 1 72 ? -14.099 -0.169 13.791 1.00 94.38 72 ASN A N 1
ATOM 545 C CA . ASN A 1 72 ? -13.838 0.976 12.913 1.00 94.38 72 ASN A CA 1
ATOM 546 C C . ASN A 1 72 ? -12.488 0.834 12.200 1.00 94.38 72 ASN A C 1
ATOM 548 O O . ASN A 1 72 ? -11.451 0.633 12.849 1.00 94.38 72 ASN A O 1
ATOM 552 N N . ILE A 1 73 ? -12.525 0.990 10.878 1.00 96.69 73 ILE A N 1
ATOM 553 C CA . ILE A 1 73 ? -11.365 0.978 9.990 1.00 96.69 73 ILE A CA 1
ATOM 554 C C . ILE A 1 73 ? -11.176 2.396 9.445 1.00 96.69 73 ILE A C 1
ATOM 556 O O . ILE A 1 73 ? -12.124 3.003 8.951 1.00 96.69 73 ILE A O 1
ATOM 560 N N . ILE A 1 74 ? -9.960 2.918 9.552 1.00 97.56 74 ILE A N 1
ATOM 561 C CA . ILE A 1 74 ? -9.515 4.157 8.920 1.00 97.56 74 ILE A CA 1
ATOM 562 C C . ILE A 1 74 ? -8.588 3.748 7.781 1.00 97.56 74 ILE A C 1
ATOM 564 O O . ILE A 1 74 ? -7.587 3.072 8.016 1.00 97.56 74 ILE A O 1
ATOM 568 N N . LEU A 1 75 ? -8.928 4.149 6.560 1.00 97.69 75 LEU A N 1
ATOM 569 C CA . LEU A 1 75 ? -8.080 3.967 5.387 1.00 97.69 75 LEU A CA 1
ATOM 570 C C . LEU A 1 75 ? -7.435 5.308 5.038 1.00 97.69 75 LEU A C 1
ATOM 572 O O . LEU A 1 75 ? -8.134 6.317 4.958 1.00 97.69 75 LEU A O 1
ATOM 576 N N . ILE A 1 76 ? -6.121 5.316 4.825 1.00 98.00 76 ILE A N 1
ATOM 577 C CA . ILE A 1 76 ? -5.404 6.454 4.239 1.00 98.00 76 ILE A CA 1
ATOM 578 C C . ILE A 1 76 ? -4.835 5.986 2.904 1.00 98.00 76 ILE A C 1
ATOM 580 O O . ILE A 1 76 ? -3.905 5.180 2.874 1.00 98.00 76 ILE A O 1
ATOM 584 N N . GLY A 1 77 ? -5.436 6.460 1.816 1.00 97.25 77 GLY A N 1
ATOM 585 C CA . GLY A 1 77 ? -5.029 6.141 0.453 1.00 97.25 77 GLY A CA 1
ATOM 586 C C . GLY A 1 77 ? -4.056 7.162 -0.125 1.00 97.25 77 GLY A C 1
ATOM 587 O O . GLY A 1 77 ? -4.175 8.360 0.138 1.00 97.25 77 GLY A O 1
ATOM 588 N N . TYR A 1 78 ? -3.116 6.686 -0.941 1.00 96.44 78 TYR A N 1
ATOM 589 C CA . TYR A 1 78 ? -2.168 7.515 -1.685 1.00 96.44 78 TYR A CA 1
ATOM 590 C C . TYR A 1 78 ? -2.338 7.287 -3.188 1.00 96.44 78 TYR A C 1
ATOM 592 O O . TYR A 1 78 ? -2.218 6.160 -3.665 1.00 96.44 78 TYR A O 1
ATOM 600 N N . SER A 1 79 ? -2.581 8.362 -3.946 1.00 95.44 79 SER A N 1
ATOM 601 C CA . SER A 1 79 ? -2.787 8.312 -5.403 1.00 95.44 79 SER A CA 1
ATOM 602 C C . SER A 1 79 ? -3.831 7.250 -5.792 1.00 95.44 79 SER A C 1
ATOM 604 O O . SER A 1 79 ? -4.960 7.340 -5.328 1.00 95.44 79 SER A O 1
ATOM 606 N N . VAL A 1 80 ? -3.475 6.224 -6.576 1.00 95.06 80 VAL A N 1
ATOM 607 C CA . VAL A 1 80 ? -4.381 5.123 -6.968 1.00 95.06 80 VAL A CA 1
ATOM 608 C C . VAL A 1 80 ? -4.950 4.321 -5.784 1.00 95.06 80 VAL A C 1
ATOM 610 O O . VAL A 1 80 ? -5.922 3.591 -5.949 1.00 95.06 80 VAL A O 1
ATOM 613 N N . GLY A 1 81 ? -4.345 4.426 -4.598 1.00 94.94 81 GLY A N 1
ATOM 614 C CA . GLY A 1 81 ? -4.857 3.831 -3.364 1.00 94.94 81 GLY A CA 1
ATOM 615 C C . GLY A 1 81 ? -5.972 4.627 -2.672 1.00 94.94 81 GLY A C 1
ATOM 616 O O . GLY A 1 81 ? -6.485 4.143 -1.663 1.00 94.94 81 GLY A O 1
ATOM 617 N N . ALA A 1 82 ? -6.311 5.832 -3.152 1.00 93.25 82 ALA A N 1
ATOM 618 C CA . ALA A 1 82 ? -7.385 6.694 -2.640 1.00 93.25 82 ALA A CA 1
ATOM 619 C C . ALA A 1 82 ? -8.652 6.595 -3.502 1.00 93.25 82 ALA A C 1
ATOM 621 O O . ALA A 1 82 ? -9.748 6.534 -2.900 1.00 93.25 82 ALA A O 1
#

Radius of gyration: 12.39 Å; Cα contacts (8 Å, |Δi|>4): 117; chains: 1; bounding box: 28×18×32 Å

Nearest PDB structures (foldseek):
  4hut-assembly1_B  TM=4.112E-01  e=5.161E-01  Salmonella enterica subsp. enterica serovar Typhimurium str. LT2
  6bi4-assembly2_B  TM=4.583E-01  e=4.730E+00  Bacillus anthracis str. Ames
  2dft-assembly1_C  TM=3.572E-01  e=3.381E+00  Mycobacterium tuberculosis
  4uhw-assembly1_A-2  TM=1.888E-01  e=6.187E+00  Homo sapiens

Mean predicted aligned error: 2.51 Å

Secondary structure (DSSP, 8-state):
-EEEEE--TT-S-HHHHHHHHHTT-SEEE-TTTT-----SSHHHHHHHIIIIIHHHHHHHHHHHHHTT--S-EEEEE-GGG-

Sequence (82 aa):
MNLVLVSDIFGKTAALKALAEELNAQSIVDPCGGVDMAFYNEQQAYEYFSQHIGLDEYVAILQKAIKPLAGNIILIGYSVGA

Foldseek 3Di:
DAEEEEEDLQFDDPVVVVVCVVVVHPYYQGQPPRDRPVDPDPVSSVVCCVPPADLVNSVVSVCVVPVVDDDDYDYHYDDSRD

Solvent-accessible surface area (backbone atoms only — not comparable to full-atom values): 4749 Å² total; per-residue (Å²): 118,42,39,33,39,27,33,32,68,69,21,57,38,72,68,57,50,53,50,33,60,76,68,68,38,77,44,75,47,44,74,54,81,73,43,71,74,76,63,91,47,68,66,60,24,48,53,49,35,65,75,74,47,38,70,71,49,42,51,51,53,47,50,66,66,51,70,82,58,73,79,60,71,46,76,50,47,33,75,89,37,95

pLDDT: mean 95.2, std 3.16, range [84.75, 98.12]